Protein AF-A0A378WEQ1-F1 (afdb_monomer_lite)

Sequence (106 aa):
MSEFRVDPAQLAANATANAEHAARLKEWIDQYDSPQRYELLLKRLGLVAYPVVEALRRHGARLRQRTEELIASYELASHASTASAERTIRTDDEESRAIRSTVLGI

Secondary structure (DSSP, 8-state):
-------HHHHHHHHHHHHHHHHHHHHHHHHHS-HHHHHHHHHHH-GGGHHHHHHHHHHHHHHHHHHHHHHHHHHHHHHHHHHHHHHHHHHHHHHHHHHHHHHHT-

Radius of gyration: 24.45 Å; chains: 1; bounding box: 53×30×72 Å

Structure (mmCIF, N/CA/C/O backbone):
data_AF-A0A378WEQ1-F1
#
_entry.id   AF-A0A378WEQ1-F1
#
loop_
_atom_site.group_PDB
_atom_site.id
_atom_site.type_symbol
_atom_site.label_atom_id
_atom_site.label_alt_id
_atom_site.label_comp_id
_atom_site.label_asym_id
_atom_site.label_entity_id
_atom_site.label_seq_id
_atom_site.pdbx_PDB_ins_code
_atom_site.Cartn_x
_atom_site.Cartn_y
_atom_site.Cartn_z
_atom_site.occupancy
_atom_site.B_iso_or_equiv
_atom_site.auth_seq_id
_atom_site.auth_comp_id
_atom_site.auth_asym_id
_atom_site.auth_atom_id
_atom_site.pdbx_PDB_model_num
ATOM 1 N N . MET A 1 1 ? 21.119 -22.677 -21.665 1.00 44.31 1 MET A N 1
ATOM 2 C CA . MET A 1 1 ? 20.627 -21.457 -20.992 1.00 44.31 1 MET A CA 1
ATOM 3 C C . MET A 1 1 ? 19.663 -20.784 -21.949 1.00 44.31 1 MET A C 1
ATOM 5 O O . MET A 1 1 ? 20.067 -20.547 -23.077 1.00 44.31 1 MET A O 1
ATOM 9 N N . SER A 1 2 ? 18.399 -20.590 -21.559 1.00 45.84 2 SER A N 1
ATOM 10 C CA . SER A 1 2 ? 17.434 -19.843 -22.380 1.00 45.84 2 SER A CA 1
ATOM 11 C C . SER A 1 2 ? 17.939 -18.414 -22.548 1.00 45.84 2 SER A C 1
ATOM 13 O O . SER A 1 2 ? 18.369 -17.813 -21.566 1.00 45.84 2 SER A O 1
ATOM 15 N N . GLU A 1 3 ? 17.916 -17.898 -23.773 1.00 59.09 3 GLU A N 1
ATOM 16 C CA . GLU A 1 3 ? 18.253 -16.508 -24.075 1.00 59.09 3 GLU A CA 1
ATOM 17 C C . GLU A 1 3 ? 17.308 -15.607 -23.260 1.00 59.09 3 GLU A C 1
ATOM 19 O O . GLU A 1 3 ? 16.089 -15.651 -23.436 1.00 59.09 3 GLU A O 1
ATOM 24 N N . PHE A 1 4 ? 17.845 -14.882 -22.274 1.00 62.94 4 PHE A N 1
ATOM 25 C CA . PHE A 1 4 ? 17.063 -13.953 -21.462 1.00 62.94 4 PHE A CA 1
ATOM 26 C C . PHE A 1 4 ? 16.786 -12.718 -22.316 1.00 62.94 4 PHE A C 1
ATOM 28 O O . PHE A 1 4 ? 17.681 -11.905 -22.536 1.00 62.94 4 PHE A O 1
ATOM 35 N N . ARG A 1 5 ? 15.560 -12.605 -22.831 1.00 68.75 5 ARG A N 1
ATOM 36 C CA . ARG A 1 5 ? 15.095 -11.414 -23.543 1.00 68.75 5 ARG A CA 1
ATOM 37 C C . ARG A 1 5 ? 14.274 -10.556 -22.597 1.00 68.75 5 ARG A C 1
ATOM 39 O O . ARG A 1 5 ? 13.285 -11.020 -22.034 1.00 68.75 5 ARG A O 1
ATOM 46 N N . VAL A 1 6 ? 14.709 -9.315 -22.423 1.00 72.00 6 VAL A N 1
ATOM 47 C CA . VAL A 1 6 ? 13.949 -8.292 -21.708 1.00 72.00 6 VAL A CA 1
ATOM 48 C C . VAL A 1 6 ? 12.907 -7.732 -22.669 1.00 72.00 6 VAL A C 1
ATOM 50 O O . VAL A 1 6 ? 13.271 -7.266 -23.741 1.00 72.00 6 VAL A O 1
ATOM 53 N N . ASP A 1 7 ? 11.629 -7.785 -22.292 1.00 83.56 7 ASP A N 1
ATOM 54 C CA . ASP A 1 7 ? 10.530 -7.164 -23.038 1.00 83.56 7 ASP A CA 1
ATOM 55 C C . ASP A 1 7 ? 10.165 -5.811 -22.386 1.00 83.56 7 ASP A C 1
ATOM 57 O O . ASP A 1 7 ? 9.585 -5.793 -21.291 1.00 83.56 7 ASP A O 1
ATOM 61 N N . PRO A 1 8 ? 10.491 -4.666 -23.021 1.00 82.12 8 PRO A N 1
ATOM 62 C CA . PRO A 1 8 ? 10.165 -3.341 -22.495 1.00 82.12 8 PRO A CA 1
ATOM 63 C C . PRO A 1 8 ? 8.664 -3.111 -22.301 1.00 82.12 8 PRO A C 1
ATOM 65 O O . PRO A 1 8 ? 8.275 -2.415 -21.361 1.00 82.12 8 PRO A O 1
ATOM 68 N N . ALA A 1 9 ? 7.812 -3.705 -23.144 1.00 85.56 9 ALA A N 1
ATOM 69 C CA . ALA A 1 9 ? 6.363 -3.575 -23.016 1.00 85.56 9 ALA A CA 1
ATOM 70 C C . ALA A 1 9 ? 5.865 -4.304 -21.763 1.00 85.56 9 ALA A C 1
ATOM 72 O O . ALA A 1 9 ? 5.035 -3.774 -21.020 1.00 85.56 9 ALA A O 1
ATOM 73 N N . GLN A 1 10 ? 6.429 -5.480 -21.473 1.00 87.56 10 GLN A N 1
ATOM 74 C CA . GLN A 1 10 ? 6.133 -6.210 -20.243 1.00 87.56 10 GLN A CA 1
ATOM 75 C C . GLN A 1 10 ? 6.635 -5.462 -18.998 1.00 87.56 10 GLN A C 1
ATOM 77 O O . GLN A 1 10 ? 5.929 -5.407 -17.991 1.00 87.56 10 GLN A O 1
ATOM 82 N N . LEU A 1 11 ? 7.821 -4.845 -19.053 1.00 86.94 11 LEU A N 1
ATOM 83 C CA . LEU A 1 11 ? 8.332 -4.019 -17.953 1.00 86.94 11 LEU A CA 1
ATOM 84 C C . LEU A 1 11 ? 7.451 -2.790 -17.689 1.00 86.94 11 LEU A C 1
ATOM 86 O O . LEU A 1 11 ? 7.159 -2.494 -16.530 1.00 86.94 11 LEU A O 1
ATOM 90 N N . ALA A 1 12 ? 6.982 -2.111 -18.738 1.00 85.44 12 ALA A N 1
ATOM 91 C CA . ALA A 1 12 ? 6.050 -0.993 -18.605 1.00 85.44 12 ALA A CA 1
ATOM 92 C C . ALA A 1 12 ? 4.710 -1.440 -17.996 1.00 85.44 12 ALA A C 1
ATOM 94 O O . ALA A 1 12 ? 4.223 -0.816 -17.054 1.00 85.44 12 ALA A O 1
ATOM 95 N N . ALA A 1 13 ? 4.153 -2.564 -18.462 1.00 90.38 13 ALA A N 1
ATOM 96 C CA . ALA A 1 13 ? 2.928 -3.133 -17.902 1.00 90.38 13 ALA A CA 1
ATOM 97 C C . ALA A 1 13 ? 3.081 -3.487 -16.411 1.00 90.38 13 ALA A C 1
ATOM 99 O O . ALA A 1 13 ? 2.204 -3.176 -15.604 1.00 90.38 13 ALA A O 1
ATOM 100 N N . ASN A 1 14 ? 4.218 -4.076 -16.024 1.00 88.56 14 ASN A N 1
ATOM 101 C CA . ASN A 1 14 ? 4.528 -4.374 -14.625 1.00 88.56 14 ASN A CA 1
ATOM 102 C C . ASN A 1 14 ? 4.636 -3.097 -13.778 1.00 88.56 14 ASN A C 1
ATOM 104 O O . ASN A 1 14 ? 4.150 -3.070 -12.646 1.00 88.56 14 ASN A O 1
ATOM 108 N N . ALA A 1 15 ? 5.244 -2.033 -14.314 1.00 88.19 15 ALA A N 1
ATOM 109 C CA . ALA A 1 15 ? 5.340 -0.751 -13.625 1.00 88.19 15 ALA A CA 1
ATOM 110 C C . ALA A 1 15 ? 3.951 -0.168 -13.324 1.00 88.19 15 ALA A C 1
ATOM 112 O O . ALA A 1 15 ? 3.682 0.210 -12.178 1.00 88.19 15 ALA A O 1
ATOM 113 N N . THR A 1 16 ? 3.058 -0.165 -14.318 1.00 92.75 16 THR A N 1
ATOM 114 C CA . THR A 1 16 ? 1.667 0.280 -14.165 1.00 92.75 16 THR A CA 1
ATOM 115 C C . THR A 1 16 ? 0.914 -0.571 -13.147 1.00 92.75 16 THR A C 1
ATOM 117 O O . THR A 1 16 ? 0.336 -0.024 -12.210 1.00 92.75 16 THR A O 1
ATOM 120 N N . ALA A 1 17 ? 0.977 -1.901 -13.261 1.00 93.62 17 ALA A N 1
ATOM 121 C CA . ALA A 1 17 ? 0.281 -2.801 -12.345 1.00 93.62 17 ALA A CA 1
ATOM 122 C C . ALA A 1 17 ? 0.726 -2.595 -10.887 1.00 93.62 17 ALA A C 1
ATOM 124 O O . ALA A 1 17 ? -0.108 -2.505 -9.985 1.00 93.62 17 ALA A O 1
ATOM 125 N N . ASN A 1 18 ? 2.033 -2.460 -10.646 1.00 92.00 18 ASN A N 1
ATOM 126 C CA . ASN A 1 18 ? 2.569 -2.197 -9.311 1.00 92.00 18 ASN A CA 1
ATOM 127 C C . ASN A 1 18 ? 2.068 -0.861 -8.738 1.00 92.00 18 ASN A C 1
ATOM 129 O O . ASN A 1 18 ? 1.659 -0.811 -7.577 1.00 92.00 18 ASN A O 1
ATOM 133 N N . ALA A 1 19 ? 2.032 0.199 -9.550 1.00 92.44 19 ALA A N 1
ATOM 134 C CA . ALA A 1 19 ? 1.498 1.494 -9.132 1.00 92.44 19 ALA A CA 1
ATOM 135 C C . ALA A 1 19 ? -0.005 1.417 -8.794 1.00 92.44 19 ALA A C 1
ATOM 137 O O . ALA A 1 19 ? -0.446 1.947 -7.774 1.00 92.44 19 ALA A O 1
ATOM 138 N N . GLU A 1 20 ? -0.794 0.696 -9.593 1.00 95.75 20 GLU A N 1
ATOM 139 C CA . GLU A 1 20 ? -2.219 0.470 -9.321 1.00 95.75 20 GLU A CA 1
ATOM 140 C C . GLU A 1 20 ? -2.456 -0.350 -8.046 1.00 95.75 20 GLU A C 1
ATOM 142 O O . GLU A 1 20 ? -3.423 -0.117 -7.316 1.00 95.75 20 GLU A O 1
ATOM 147 N N . HIS A 1 21 ? -1.604 -1.339 -7.765 1.00 95.50 21 HIS A N 1
ATOM 148 C CA . HIS A 1 21 ? -1.674 -2.112 -6.525 1.00 95.50 21 HIS A CA 1
ATOM 149 C C . HIS A 1 21 ? -1.349 -1.251 -5.301 1.00 95.50 21 HIS A C 1
ATOM 151 O O . HIS A 1 21 ? -2.100 -1.292 -4.325 1.00 95.50 21 HIS A O 1
ATOM 157 N N . ALA A 1 22 ? -0.297 -0.433 -5.374 1.00 95.81 22 ALA A N 1
ATOM 158 C CA . ALA A 1 22 ? 0.051 0.532 -4.333 1.00 95.81 22 ALA A CA 1
ATOM 159 C C . ALA A 1 22 ? -1.112 1.502 -4.047 1.00 95.81 22 ALA A C 1
ATOM 161 O O . ALA A 1 22 ? -1.515 1.665 -2.893 1.00 95.81 22 ALA A O 1
ATOM 162 N N . ALA A 1 23 ? -1.719 2.071 -5.094 1.00 96.81 23 ALA A N 1
ATOM 163 C CA . ALA A 1 23 ? -2.855 2.983 -4.964 1.00 96.81 23 ALA A CA 1
ATOM 164 C C . ALA A 1 23 ? -4.073 2.318 -4.301 1.00 96.81 23 ALA A C 1
ATOM 166 O O . ALA A 1 23 ? -4.650 2.874 -3.364 1.00 96.81 23 ALA A O 1
ATOM 167 N N . ARG A 1 24 ? -4.430 1.097 -4.725 1.00 97.25 24 ARG A N 1
ATOM 168 C CA . ARG A 1 24 ? -5.545 0.337 -4.131 1.00 97.25 24 ARG A CA 1
ATOM 169 C C . ARG A 1 24 ? -5.308 -0.005 -2.664 1.00 97.25 24 ARG A C 1
ATOM 171 O O . ARG A 1 24 ? -6.231 0.089 -1.859 1.00 97.25 24 ARG A O 1
ATOM 178 N N . LEU A 1 25 ? -4.084 -0.395 -2.306 1.00 97.38 25 LEU A N 1
ATOM 179 C CA . LEU A 1 25 ? -3.719 -0.661 -0.914 1.00 97.38 25 LEU A CA 1
ATOM 180 C C . LEU A 1 25 ? -3.826 0.598 -0.055 1.00 97.38 25 LEU A C 1
ATOM 182 O O . LEU A 1 25 ? -4.327 0.520 1.067 1.00 97.38 25 LEU A O 1
ATOM 186 N N . LYS A 1 26 ? -3.401 1.745 -0.593 1.00 97.12 26 LYS A N 1
ATOM 187 C CA . LYS A 1 26 ? -3.495 3.040 0.082 1.00 97.12 26 LYS A CA 1
ATOM 188 C C . LYS A 1 26 ? -4.946 3.438 0.348 1.00 97.12 26 LYS A C 1
ATOM 190 O O . LYS A 1 26 ? -5.298 3.757 1.479 1.00 97.12 26 LYS A O 1
ATOM 195 N N . GLU A 1 27 ? -5.803 3.348 -0.665 1.00 97.00 27 GLU A N 1
ATOM 196 C CA . GLU A 1 27 ? -7.230 3.634 -0.508 1.00 97.00 27 GLU A CA 1
ATOM 197 C C . GLU A 1 27 ? -7.888 2.693 0.512 1.00 97.00 27 GLU A C 1
ATOM 199 O O . GLU A 1 27 ? -8.616 3.134 1.405 1.00 97.00 27 GLU A O 1
ATOM 204 N N . TRP A 1 28 ? -7.595 1.393 0.426 1.00 96.88 28 TRP A N 1
ATOM 205 C CA . TRP A 1 28 ? -8.143 0.401 1.344 1.00 96.88 28 TRP A CA 1
ATOM 206 C C . TRP A 1 28 ? -7.740 0.666 2.799 1.00 96.88 28 TRP A C 1
ATOM 208 O O . TRP A 1 28 ? -8.596 0.610 3.688 1.00 96.88 28 TRP A O 1
ATOM 218 N N . ILE A 1 29 ? -6.465 0.971 3.067 1.00 96.88 29 ILE A N 1
ATOM 219 C CA . ILE A 1 29 ? -6.014 1.195 4.443 1.00 96.88 29 ILE A CA 1
ATOM 220 C C . ILE A 1 29 ? -6.559 2.500 5.026 1.00 96.88 29 ILE A C 1
ATOM 222 O O . ILE A 1 29 ? -6.885 2.540 6.213 1.00 96.88 29 ILE A O 1
ATOM 226 N N . ASP A 1 30 ? -6.751 3.528 4.195 1.00 95.06 30 ASP A N 1
ATOM 227 C CA . ASP A 1 30 ? -7.385 4.788 4.592 1.00 95.06 30 ASP A CA 1
ATOM 228 C C . ASP A 1 30 ? -8.855 4.606 4.987 1.00 95.06 30 ASP A C 1
ATOM 230 O O . ASP A 1 30 ? -9.324 5.232 5.941 1.00 95.06 30 ASP A O 1
ATOM 234 N N . GLN A 1 31 ? -9.562 3.676 4.341 1.00 93.31 31 GLN A N 1
ATOM 235 C CA . GLN A 1 31 ? -10.913 3.281 4.746 1.00 93.31 31 GLN A CA 1
ATOM 236 C C . GLN A 1 31 ? -10.917 2.373 5.988 1.00 93.31 31 GLN A C 1
ATOM 238 O O . GLN A 1 31 ? -11.778 2.512 6.864 1.00 93.31 31 GLN A O 1
ATOM 243 N N . TYR A 1 32 ? -9.980 1.423 6.078 1.00 92.50 32 TYR A N 1
ATOM 244 C CA . TYR A 1 32 ? -9.932 0.451 7.172 1.00 92.50 32 TYR A CA 1
ATOM 245 C C . TYR A 1 32 ? -9.546 1.094 8.511 1.00 92.50 32 TYR A C 1
ATOM 247 O O . TYR A 1 32 ? -10.218 0.863 9.523 1.00 92.50 32 TYR A O 1
ATOM 255 N N . ASP A 1 33 ? -8.470 1.881 8.524 1.00 94.12 33 ASP A N 1
ATOM 256 C CA . ASP A 1 33 ? -7.942 2.563 9.703 1.00 94.12 33 ASP A CA 1
ATOM 257 C C . ASP A 1 33 ? -8.329 4.047 9.681 1.00 94.12 33 ASP A C 1
ATOM 259 O O . ASP A 1 33 ? -7.501 4.934 9.464 1.00 94.12 33 ASP A O 1
ATOM 263 N N . SER A 1 34 ? -9.627 4.292 9.879 1.00 92.50 34 SER A N 1
ATOM 264 C CA . SER A 1 34 ? -10.241 5.622 9.913 1.00 92.50 34 SER A CA 1
ATOM 265 C C . SER A 1 34 ? -10.554 6.051 11.359 1.00 92.50 34 SER A C 1
ATOM 267 O O . SER A 1 34 ? -11.260 5.326 12.074 1.00 92.50 34 SER A O 1
ATOM 269 N N . PRO A 1 35 ? -10.125 7.255 11.795 1.00 90.88 35 PRO A N 1
ATOM 270 C CA . PRO A 1 35 ? -10.497 7.825 13.094 1.00 90.88 35 PRO A CA 1
ATOM 271 C C . PRO A 1 35 ? -12.013 7.870 13.324 1.00 90.88 35 PRO A C 1
ATOM 273 O O . PRO A 1 35 ? -12.499 7.489 14.393 1.00 90.88 35 PRO A O 1
ATOM 276 N N . GLN A 1 36 ? -12.768 8.240 12.286 1.00 93.25 36 GLN A N 1
ATOM 277 C CA . GLN A 1 36 ? -14.224 8.357 12.325 1.00 93.25 36 GLN A CA 1
ATOM 278 C C . GLN A 1 36 ? -14.891 7.009 12.629 1.00 93.25 36 GLN A C 1
ATOM 280 O O . GLN A 1 36 ? -15.875 6.961 13.371 1.00 93.25 36 GLN A O 1
ATOM 285 N N . ARG A 1 37 ? -14.337 5.894 12.126 1.00 91.94 37 ARG A N 1
ATOM 286 C CA . ARG A 1 37 ? -14.843 4.544 12.427 1.00 91.94 37 ARG A CA 1
ATOM 287 C C . ARG A 1 37 ? -14.776 4.243 13.922 1.00 91.94 37 ARG A C 1
ATOM 289 O O . ARG A 1 37 ? -15.738 3.727 14.491 1.00 91.94 37 ARG A O 1
ATOM 296 N N . TYR A 1 38 ? -13.660 4.572 14.568 1.00 92.75 38 TYR A N 1
ATOM 297 C CA . TYR A 1 38 ? -13.479 4.323 15.999 1.00 92.75 38 TYR A CA 1
ATOM 298 C C . TYR A 1 38 ? -14.380 5.216 16.856 1.00 92.75 38 TYR A C 1
ATOM 300 O O . TYR A 1 38 ? -14.957 4.741 17.833 1.00 92.75 38 TYR A O 1
ATOM 308 N N . GLU A 1 39 ? -14.553 6.482 16.474 1.00 92.31 39 GLU A N 1
ATOM 309 C CA . GLU A 1 39 ? -15.479 7.396 17.151 1.00 92.31 39 GLU A CA 1
ATOM 310 C C . GLU A 1 39 ? -16.932 6.917 17.067 1.00 92.31 39 GLU A C 1
ATOM 312 O O . GLU A 1 39 ? -17.648 6.935 18.069 1.00 92.31 39 GLU A O 1
ATOM 317 N N . LEU A 1 40 ? -17.370 6.452 15.893 1.00 93.00 40 LEU A N 1
ATOM 318 C CA . LEU A 1 40 ? -18.712 5.899 15.700 1.00 93.00 40 LEU A CA 1
ATOM 319 C C . LEU A 1 40 ? -18.930 4.628 16.527 1.00 93.00 40 LEU A C 1
ATOM 321 O O . LEU A 1 40 ? -19.983 4.480 17.151 1.00 93.00 40 LEU A O 1
ATOM 325 N N . LEU A 1 41 ? -17.938 3.734 16.577 1.00 91.81 41 LEU A N 1
ATOM 326 C CA . LEU A 1 41 ? -17.993 2.535 17.417 1.00 91.81 41 LEU A CA 1
ATOM 327 C C . LEU A 1 41 ? -18.110 2.894 18.900 1.00 91.81 41 LEU A C 1
ATOM 329 O O . LEU A 1 41 ? -18.950 2.325 19.595 1.00 91.81 41 LEU A O 1
ATOM 333 N N . LEU A 1 42 ? -17.329 3.867 19.375 1.00 93.12 42 LEU A N 1
ATOM 334 C CA . LEU A 1 42 ? -17.387 4.306 20.767 1.00 93.12 42 LEU A CA 1
ATOM 335 C C . LEU A 1 42 ? -18.733 4.966 21.104 1.00 93.12 42 LEU A C 1
ATOM 337 O O . LEU A 1 42 ? -19.317 4.661 22.141 1.00 93.12 42 LEU A O 1
ATOM 341 N N . LYS A 1 43 ? -19.265 5.813 20.212 1.00 93.38 43 LYS A N 1
ATOM 342 C CA . LYS A 1 43 ? -20.600 6.420 20.367 1.00 93.38 43 LYS A CA 1
ATOM 343 C C . LYS A 1 43 ? -21.705 5.366 20.434 1.00 93.38 43 LYS A C 1
ATOM 345 O O . LYS A 1 43 ? -22.632 5.509 21.222 1.00 93.38 43 LYS A O 1
ATOM 350 N N . ARG A 1 44 ? -21.610 4.311 19.618 1.00 93.31 44 ARG A N 1
ATOM 351 C CA . ARG A 1 44 ? -22.629 3.254 19.534 1.00 93.31 44 ARG A CA 1
ATOM 352 C C . ARG A 1 44 ? -22.581 2.276 20.705 1.00 93.31 44 ARG A C 1
ATOM 354 O O . ARG A 1 44 ? -23.628 1.813 21.142 1.00 93.31 44 ARG A O 1
ATOM 361 N N . LEU A 1 45 ? -21.385 1.917 21.160 1.00 91.00 45 LEU A N 1
ATOM 362 C CA . LEU A 1 45 ? -21.187 0.864 22.158 1.00 91.00 45 LEU A CA 1
ATOM 363 C C . LEU A 1 45 ? -20.987 1.410 23.581 1.00 91.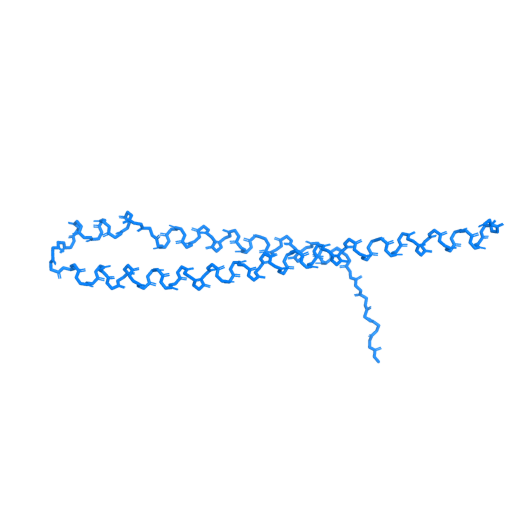00 45 LEU A C 1
ATOM 365 O O . LEU A 1 45 ? -21.061 0.655 24.550 1.00 91.00 45 LEU A O 1
ATOM 369 N N . GLY A 1 46 ? -20.749 2.715 23.717 1.00 87.31 46 GLY A N 1
ATOM 370 C CA . GLY A 1 46 ? -20.538 3.379 24.997 1.00 87.31 46 GLY A CA 1
ATOM 371 C C . GLY A 1 46 ? -19.203 3.027 25.661 1.00 87.31 46 GLY A C 1
ATOM 372 O O . GLY A 1 46 ? -18.344 2.340 25.104 1.00 87.31 46 GLY A O 1
ATOM 373 N N . LEU A 1 47 ? -19.027 3.511 26.893 1.00 85.00 47 LEU A N 1
ATOM 374 C CA . LEU A 1 47 ? -17.763 3.415 27.638 1.00 85.00 47 LEU A CA 1
ATOM 375 C C . LEU A 1 47 ? -17.350 1.974 27.975 1.00 85.00 47 LEU A C 1
ATOM 377 O O . LEU A 1 47 ? -16.160 1.695 28.080 1.00 85.00 47 LEU A O 1
ATOM 381 N N . VAL A 1 48 ? -18.303 1.044 28.090 1.00 86.62 48 VAL A N 1
ATOM 382 C CA . VAL A 1 48 ? -18.022 -0.378 28.374 1.00 86.62 48 VAL A CA 1
ATOM 383 C C . VAL A 1 48 ? -17.184 -1.017 27.261 1.00 86.62 48 VAL A C 1
ATOM 385 O O . VAL A 1 48 ? -16.341 -1.870 27.525 1.00 86.62 48 VAL A O 1
ATOM 388 N N . ALA A 1 49 ? -17.359 -0.569 26.016 1.00 87.00 49 ALA A N 1
ATOM 389 C CA . ALA A 1 49 ? -16.606 -1.070 24.872 1.00 87.00 49 ALA A CA 1
ATOM 390 C C . ALA A 1 49 ? -15.299 -0.309 24.609 1.00 87.00 49 ALA A C 1
ATOM 392 O O . ALA A 1 49 ? -14.580 -0.660 23.672 1.00 87.00 49 ALA A O 1
ATOM 393 N N . TYR A 1 50 ? -14.961 0.702 25.419 1.00 91.81 50 TYR A N 1
ATOM 394 C CA . TYR A 1 50 ? -13.747 1.500 25.238 1.00 91.81 50 TYR A CA 1
ATOM 395 C C . TYR A 1 50 ? -12.474 0.641 25.086 1.00 91.81 50 TYR A C 1
ATOM 397 O O . TYR A 1 50 ? -11.751 0.854 24.112 1.00 91.81 50 TYR A O 1
ATOM 405 N N . PRO A 1 51 ? -12.216 -0.390 25.924 1.00 94.75 51 PRO A N 1
ATOM 406 C CA . PRO A 1 51 ? -11.025 -1.230 25.764 1.00 94.75 51 PRO A CA 1
ATOM 407 C C . PRO A 1 51 ? -10.98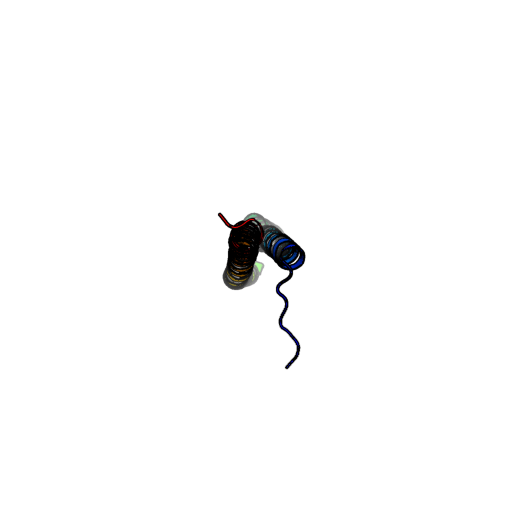3 -1.977 24.424 1.00 94.75 51 PRO A C 1
ATOM 409 O O . PRO A 1 51 ? -9.914 -2.150 23.840 1.00 94.75 51 PRO A O 1
ATOM 412 N N . VAL A 1 52 ? -12.146 -2.398 23.916 1.00 93.88 52 VAL A N 1
ATOM 413 C CA . VAL A 1 52 ? -12.270 -3.106 22.634 1.00 93.88 52 VAL A CA 1
ATOM 414 C C . VAL A 1 52 ? -12.004 -2.155 21.470 1.00 93.88 52 VAL A C 1
ATOM 416 O O . VAL A 1 52 ? -11.247 -2.492 20.561 1.00 93.88 52 VAL A O 1
ATOM 419 N N . VAL A 1 53 ? -12.574 -0.948 21.509 1.00 94.25 53 VAL A N 1
ATOM 420 C CA . VAL A 1 53 ? -12.322 0.087 20.495 1.00 94.25 53 VAL A CA 1
ATOM 421 C C . VAL A 1 53 ? -10.845 0.485 20.486 1.00 94.25 53 VAL A C 1
ATOM 423 O O . VAL A 1 53 ? -10.260 0.635 19.414 1.00 94.25 53 VAL A O 1
ATOM 426 N N . GLU A 1 54 ? -10.207 0.573 21.654 1.00 94.56 54 GLU A N 1
ATOM 427 C CA . GLU A 1 54 ? -8.781 0.886 21.749 1.00 94.56 54 GLU A CA 1
ATOM 428 C C . GLU A 1 54 ? -7.894 -0.231 21.195 1.00 94.56 54 GLU A C 1
ATOM 430 O O . GLU A 1 54 ? -6.912 0.030 20.495 1.00 94.56 54 GLU A O 1
ATOM 435 N N . ALA A 1 55 ? -8.254 -1.490 21.457 1.00 94.81 55 ALA A N 1
ATOM 436 C CA . ALA A 1 55 ? -7.578 -2.640 20.869 1.00 94.81 55 ALA A CA 1
ATOM 437 C C . ALA A 1 55 ? -7.704 -2.641 19.337 1.00 94.81 55 ALA A C 1
ATOM 439 O O . ALA A 1 55 ? -6.705 -2.854 18.646 1.00 94.81 55 ALA A O 1
ATOM 440 N N . LEU A 1 56 ? -8.892 -2.330 18.805 1.00 93.75 56 LEU A N 1
ATOM 441 C CA . LEU A 1 56 ? -9.117 -2.183 17.366 1.00 93.75 56 LEU A CA 1
ATOM 442 C C . LEU A 1 56 ? -8.280 -1.050 16.768 1.00 93.75 56 LEU A C 1
ATOM 444 O O . LEU A 1 56 ? -7.690 -1.251 15.711 1.00 93.75 56 LEU A O 1
ATOM 448 N N . ARG A 1 57 ? -8.171 0.101 17.445 1.00 94.94 57 ARG A N 1
ATOM 449 C CA . ARG A 1 57 ? -7.330 1.218 16.987 1.00 94.94 57 ARG A CA 1
ATOM 450 C C . ARG A 1 57 ? -5.855 0.829 16.922 1.00 94.94 57 ARG A C 1
ATOM 452 O O . ARG A 1 57 ? -5.194 1.068 15.918 1.00 94.94 57 ARG A O 1
ATOM 459 N N . ARG A 1 58 ? -5.334 0.176 17.965 1.00 95.81 58 ARG A N 1
ATOM 460 C CA . ARG A 1 58 ? -3.940 -0.307 17.987 1.00 95.81 58 ARG A CA 1
ATOM 461 C C . ARG A 1 58 ? -3.681 -1.350 16.905 1.00 95.81 58 ARG A C 1
ATOM 463 O O . ARG A 1 58 ? -2.612 -1.350 16.300 1.00 95.81 58 ARG A O 1
ATOM 470 N N . HIS A 1 59 ? -4.638 -2.245 16.674 1.00 95.62 59 HIS A N 1
ATOM 471 C CA . HIS A 1 59 ? -4.558 -3.212 15.587 1.00 95.62 59 HIS A CA 1
ATOM 472 C C . HIS A 1 59 ? -4.555 -2.515 14.221 1.00 95.62 59 HIS A C 1
ATOM 474 O O . HIS A 1 59 ? -3.702 -2.828 13.394 1.00 95.62 59 HIS A O 1
ATOM 480 N N . GLY A 1 60 ? -5.451 -1.545 14.014 1.00 96.19 60 GLY A N 1
ATOM 481 C CA . GLY A 1 60 ? -5.512 -0.713 12.811 1.00 96.19 60 GLY A CA 1
ATOM 482 C C . GLY A 1 60 ? -4.184 -0.036 12.505 1.00 96.19 60 GLY A C 1
ATOM 483 O O . GLY A 1 60 ? -3.653 -0.234 11.418 1.00 96.19 60 GLY A O 1
ATOM 484 N N . ALA A 1 61 ? -3.579 0.619 13.497 1.00 95.81 61 ALA A N 1
ATOM 485 C CA . ALA A 1 61 ? -2.276 1.263 13.347 1.00 95.81 61 ALA A CA 1
ATOM 486 C C . ALA A 1 61 ? -1.156 0.278 12.952 1.00 95.81 61 ALA A C 1
ATOM 488 O O . ALA A 1 61 ? -0.352 0.566 12.069 1.00 95.81 61 ALA A O 1
ATOM 489 N N . ARG A 1 62 ? -1.113 -0.918 13.562 1.00 96.81 62 ARG A N 1
ATOM 490 C CA . ARG A 1 62 ? -0.127 -1.956 13.194 1.00 96.81 62 ARG A CA 1
ATOM 491 C C . ARG A 1 62 ? -0.343 -2.478 11.777 1.00 96.81 62 ARG A C 1
ATOM 493 O O . ARG A 1 62 ? 0.623 -2.743 11.066 1.00 96.81 62 ARG A O 1
ATOM 500 N N . LEU A 1 63 ? -1.601 -2.669 11.382 1.00 96.75 63 LEU A N 1
ATOM 501 C CA . LEU A 1 63 ? -1.939 -3.110 10.034 1.00 96.75 63 LEU A CA 1
ATOM 502 C C . LEU A 1 63 ? -1.589 -2.031 9.009 1.00 96.75 63 LEU A C 1
ATOM 504 O O . LEU A 1 63 ? -1.052 -2.361 7.954 1.00 96.75 63 LEU A O 1
ATOM 508 N N . ARG A 1 64 ? -1.823 -0.758 9.346 1.00 97.19 64 ARG A N 1
ATOM 509 C CA . ARG A 1 64 ? -1.443 0.387 8.523 1.00 97.19 64 ARG A CA 1
ATOM 510 C C . ARG A 1 64 ? 0.049 0.417 8.267 1.00 97.19 64 ARG A C 1
ATOM 512 O O . ARG A 1 64 ? 0.435 0.395 7.107 1.00 97.19 64 ARG A O 1
ATOM 519 N N . GLN A 1 65 ? 0.860 0.331 9.317 1.00 97.44 65 GLN A N 1
ATOM 520 C CA . GLN A 1 65 ? 2.315 0.297 9.181 1.00 97.44 65 GLN A CA 1
ATOM 521 C C . GLN A 1 65 ? 2.780 -0.795 8.200 1.00 97.44 65 GLN A C 1
ATOM 523 O O . GLN A 1 65 ? 3.521 -0.521 7.262 1.00 97.44 65 GLN A O 1
ATOM 528 N N . ARG A 1 66 ? 2.294 -2.033 8.361 1.00 97.44 66 ARG A N 1
ATOM 529 C CA . ARG A 1 66 ? 2.651 -3.144 7.457 1.00 97.44 66 ARG A CA 1
ATOM 530 C C . ARG A 1 66 ? 2.160 -2.931 6.026 1.00 97.44 66 ARG A C 1
ATOM 532 O O . ARG A 1 66 ? 2.801 -3.366 5.076 1.00 97.44 66 ARG A O 1
ATOM 539 N N . THR A 1 67 ? 0.999 -2.302 5.872 1.00 97.56 67 THR A N 1
ATOM 540 C CA . THR A 1 67 ? 0.438 -2.002 4.552 1.00 97.56 67 THR A CA 1
ATOM 541 C C . THR A 1 67 ? 1.246 -0.911 3.859 1.00 97.56 67 THR A C 1
ATOM 543 O O . THR A 1 67 ? 1.491 -1.018 2.666 1.00 97.56 67 THR A O 1
ATOM 546 N N . GLU A 1 68 ? 1.720 0.093 4.595 1.00 97.00 68 GLU A N 1
ATOM 547 C CA . GLU A 1 68 ? 2.613 1.138 4.086 1.00 97.00 68 GLU A CA 1
ATOM 548 C C . GLU A 1 68 ? 3.972 0.567 3.655 1.00 97.00 68 GLU A C 1
ATOM 550 O O . GLU A 1 68 ? 4.467 0.920 2.588 1.00 97.00 68 GLU A O 1
ATOM 555 N N . GLU A 1 69 ? 4.531 -0.387 4.406 1.00 97.38 69 GLU A N 1
ATOM 556 C CA . GLU A 1 69 ? 5.731 -1.134 3.992 1.00 97.38 69 GLU A CA 1
ATOM 557 C C . GLU A 1 69 ? 5.498 -1.908 2.679 1.00 97.38 69 GLU A C 1
ATOM 559 O O . GLU A 1 69 ? 6.342 -1.897 1.779 1.00 97.38 69 GLU A O 1
ATOM 564 N N . LEU A 1 70 ? 4.330 -2.543 2.531 1.00 96.56 70 LEU A N 1
ATOM 565 C CA . LEU A 1 70 ? 3.955 -3.245 1.303 1.00 96.56 70 LEU A CA 1
ATOM 566 C C . LEU A 1 70 ? 3.754 -2.276 0.125 1.00 96.56 70 LEU A C 1
ATOM 568 O O . LEU A 1 70 ? 4.239 -2.550 -0.972 1.00 96.56 70 LEU A O 1
ATOM 572 N N . ILE A 1 71 ? 3.097 -1.135 0.344 1.00 96.44 71 ILE A N 1
ATOM 573 C CA . ILE A 1 71 ? 2.942 -0.064 -0.654 1.00 96.44 71 ILE A CA 1
ATOM 574 C C . ILE A 1 71 ? 4.314 0.398 -1.146 1.00 96.44 71 ILE A C 1
ATOM 576 O O . ILE A 1 71 ? 4.552 0.395 -2.352 1.00 96.44 71 ILE A O 1
ATOM 580 N N . ALA A 1 72 ? 5.241 0.690 -0.230 1.00 95.88 72 ALA A N 1
ATOM 581 C CA . ALA A 1 72 ? 6.594 1.113 -0.582 1.00 95.88 72 ALA A CA 1
ATOM 582 C C . ALA A 1 72 ? 7.329 0.058 -1.427 1.00 95.88 72 ALA A C 1
ATOM 584 O O . ALA A 1 72 ? 8.065 0.400 -2.354 1.00 95.88 72 ALA A O 1
ATOM 585 N N . SER A 1 73 ? 7.107 -1.234 -1.159 1.00 95.88 73 SER A N 1
ATOM 586 C CA . SER A 1 73 ? 7.688 -2.308 -1.972 1.00 95.88 73 SER A CA 1
ATOM 587 C C . SER A 1 73 ? 7.135 -2.339 -3.404 1.00 95.88 73 SER A C 1
ATOM 589 O O . SER A 1 73 ? 7.902 -2.534 -4.350 1.00 95.88 73 SER A O 1
ATOM 591 N N . TYR A 1 74 ? 5.834 -2.081 -3.584 1.00 94.56 74 TYR A N 1
ATOM 592 C CA . TYR A 1 74 ? 5.213 -1.973 -4.905 1.00 94.56 74 TYR A CA 1
ATOM 593 C C . TYR A 1 74 ? 5.699 -0.735 -5.661 1.00 94.56 74 TYR A C 1
ATOM 595 O O . TYR A 1 74 ? 6.024 -0.830 -6.843 1.00 94.56 74 TYR A O 1
ATOM 603 N N . GLU A 1 75 ? 5.812 0.410 -4.990 1.00 93.81 75 GLU A N 1
ATOM 604 C CA . GLU A 1 75 ? 6.359 1.634 -5.583 1.00 93.81 75 GLU A CA 1
ATOM 605 C C . GLU A 1 75 ? 7.811 1.424 -6.032 1.00 93.81 75 GLU A C 1
ATOM 607 O O . GLU A 1 75 ? 8.158 1.728 -7.174 1.00 93.81 75 GLU A O 1
ATOM 612 N N . LEU A 1 76 ? 8.646 0.800 -5.193 1.00 94.81 76 LEU A N 1
ATOM 613 C CA . LEU A 1 76 ? 10.023 0.453 -5.549 1.00 94.81 76 LEU A CA 1
ATOM 614 C C . LEU A 1 76 ? 10.086 -0.480 -6.768 1.00 94.81 76 LEU A C 1
ATOM 616 O O . LEU A 1 76 ? 10.883 -0.253 -7.680 1.00 94.81 76 LEU A O 1
ATOM 620 N N . ALA A 1 77 ? 9.242 -1.515 -6.809 1.00 90.19 77 ALA A N 1
ATOM 621 C CA . ALA A 1 77 ? 9.170 -2.439 -7.940 1.00 90.19 77 ALA A CA 1
ATOM 622 C C . ALA A 1 77 ? 8.685 -1.748 -9.227 1.00 90.19 77 ALA A C 1
ATOM 624 O O . ALA A 1 77 ? 9.175 -2.058 -10.319 1.00 90.19 77 ALA A O 1
ATOM 625 N N . SER A 1 78 ? 7.759 -0.792 -9.110 1.00 88.88 78 SER A N 1
ATOM 626 C CA . SER A 1 78 ? 7.313 0.048 -10.223 1.00 88.88 78 SER A CA 1
ATOM 627 C C . SER A 1 78 ? 8.473 0.881 -10.774 1.00 88.88 78 SER A C 1
ATOM 629 O O . SER A 1 78 ? 8.807 0.759 -11.952 1.00 88.88 78 SER A O 1
ATOM 631 N N . HIS A 1 79 ? 9.179 1.618 -9.908 1.00 90.06 79 HIS A N 1
ATOM 632 C CA . HIS A 1 79 ? 10.345 2.418 -10.293 1.00 90.06 79 HIS A CA 1
ATOM 633 C C . HIS A 1 79 ? 11.454 1.581 -10.938 1.00 90.06 79 HIS A C 1
ATOM 635 O O . HIS A 1 79 ? 12.010 1.977 -11.963 1.00 90.06 79 HIS A O 1
ATOM 641 N N . ALA A 1 80 ? 11.762 0.410 -10.375 1.00 88.12 80 ALA A N 1
ATOM 642 C CA . ALA A 1 80 ? 12.764 -0.494 -10.930 1.00 88.12 80 ALA A CA 1
ATOM 643 C C . ALA A 1 80 ? 1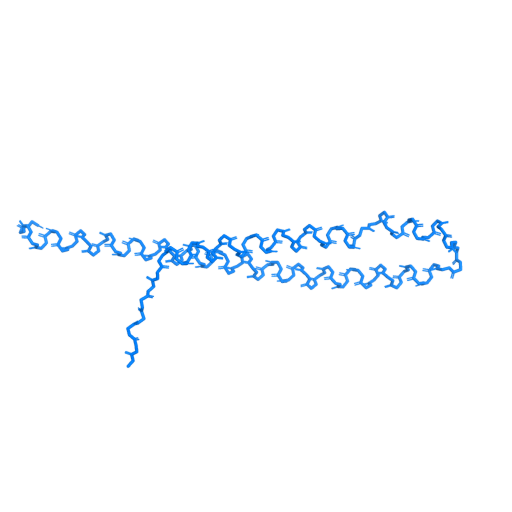2.374 -1.008 -12.326 1.00 88.12 80 ALA A C 1
ATOM 645 O O . ALA A 1 80 ? 13.241 -1.136 -13.196 1.00 88.12 80 ALA A O 1
ATOM 646 N N . SER A 1 81 ? 11.085 -1.274 -12.551 1.00 85.81 81 SER A N 1
ATOM 647 C CA . SER A 1 81 ? 10.570 -1.728 -13.848 1.00 85.81 81 SER A CA 1
ATOM 648 C C . SER A 1 81 ? 10.664 -0.619 -14.898 1.00 85.81 81 SER A C 1
ATOM 650 O O . SER A 1 81 ? 11.201 -0.860 -15.978 1.00 85.81 81 SER A O 1
ATOM 652 N N . THR A 1 82 ? 10.270 0.612 -14.555 1.00 87.06 82 THR A N 1
ATOM 653 C CA . THR A 1 82 ? 10.408 1.790 -15.430 1.00 87.06 82 THR A CA 1
ATOM 654 C C . THR A 1 82 ? 11.867 2.060 -15.793 1.00 87.06 82 THR A C 1
ATOM 656 O O . THR A 1 82 ? 12.214 2.109 -16.971 1.00 87.06 82 THR A O 1
ATOM 659 N N . ALA A 1 83 ? 12.757 2.127 -14.797 1.00 86.56 83 ALA A N 1
ATOM 660 C CA . ALA A 1 83 ? 14.186 2.357 -15.023 1.00 86.56 83 ALA A CA 1
ATOM 661 C C . ALA A 1 83 ? 14.858 1.229 -15.827 1.00 86.56 83 ALA A C 1
ATOM 663 O O . ALA A 1 83 ? 15.907 1.426 -16.444 1.00 86.56 83 ALA A O 1
ATOM 664 N N . SER A 1 84 ? 14.306 0.015 -15.793 1.00 84.12 84 SER A N 1
ATOM 665 C CA . SER A 1 84 ? 14.799 -1.096 -16.612 1.00 84.12 84 SER A CA 1
ATOM 666 C C . SER A 1 84 ? 14.290 -0.993 -18.049 1.00 84.12 84 SER A C 1
ATOM 668 O O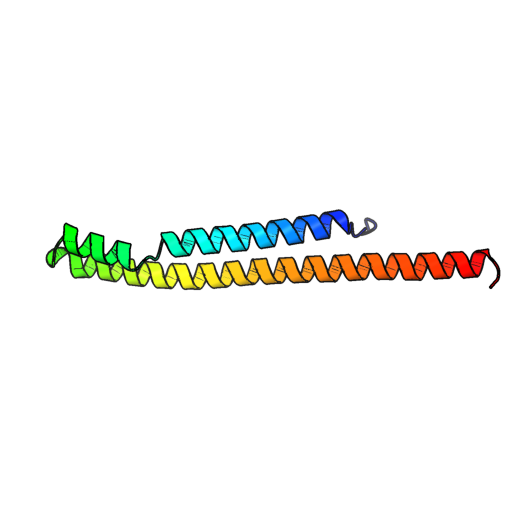 . SER A 1 84 ? 15.091 -1.153 -18.964 1.00 84.12 84 SER A O 1
ATOM 670 N N . ALA A 1 85 ? 13.020 -0.628 -18.255 1.00 82.19 85 ALA A N 1
ATOM 671 C CA . ALA A 1 85 ? 12.458 -0.403 -19.587 1.00 82.19 85 ALA A CA 1
ATOM 672 C C . ALA A 1 85 ? 13.198 0.723 -20.329 1.00 82.19 85 ALA A C 1
ATOM 674 O O . ALA A 1 85 ? 13.601 0.546 -21.476 1.00 82.19 85 ALA A O 1
ATOM 675 N N . GLU A 1 86 ? 13.458 1.846 -19.651 1.00 83.00 86 GLU A N 1
ATOM 676 C CA . GLU A 1 86 ? 14.214 2.978 -20.206 1.00 83.00 86 GLU A CA 1
ATOM 677 C C . GLU A 1 86 ? 15.642 2.592 -20.606 1.00 83.00 86 GLU A C 1
ATOM 679 O O . GLU A 1 86 ? 16.148 3.030 -21.641 1.00 83.00 86 GLU A O 1
ATOM 6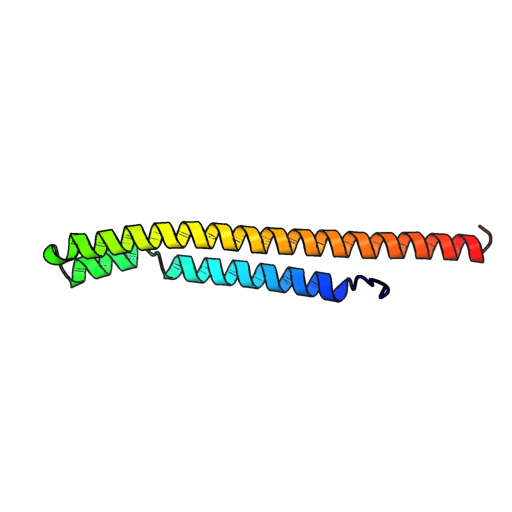84 N N . ARG A 1 87 ? 16.307 1.754 -19.798 1.00 82.50 87 ARG A N 1
ATOM 685 C CA . ARG A 1 87 ? 17.653 1.260 -20.112 1.00 82.50 87 ARG A CA 1
ATOM 686 C C . ARG A 1 87 ? 17.648 0.360 -21.341 1.00 82.50 87 ARG A C 1
ATOM 688 O O . ARG A 1 87 ? 18.500 0.563 -22.196 1.00 82.50 87 ARG A 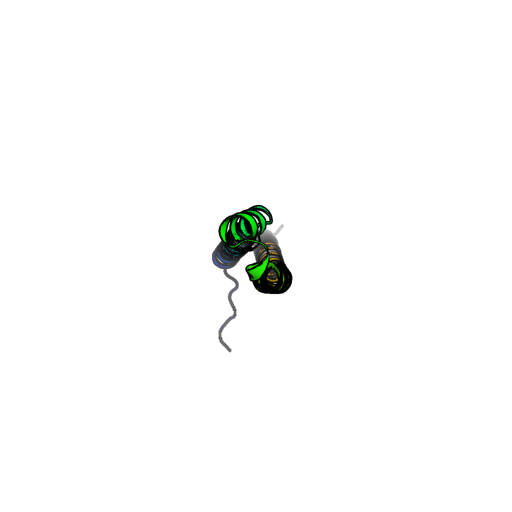O 1
ATOM 695 N N . THR A 1 88 ? 16.700 -0.570 -21.445 1.00 79.12 88 THR A N 1
ATOM 696 C CA . THR A 1 88 ? 16.594 -1.459 -22.610 1.00 79.12 88 THR A CA 1
ATOM 697 C C . THR A 1 88 ? 16.342 -0.670 -23.891 1.00 79.12 88 THR A C 1
ATOM 699 O O . THR A 1 88 ? 17.082 -0.844 -24.849 1.00 79.12 88 THR A O 1
ATOM 702 N N . ILE A 1 89 ? 15.395 0.276 -23.882 1.00 77.75 89 ILE A N 1
ATOM 703 C CA . ILE A 1 89 ? 15.105 1.120 -25.055 1.00 77.75 89 ILE A CA 1
ATOM 704 C C . ILE A 1 89 ? 16.349 1.904 -25.496 1.00 77.75 89 ILE A C 1
ATOM 706 O O . ILE A 1 89 ? 16.670 1.952 -26.680 1.00 77.75 89 ILE A O 1
ATOM 710 N N . ARG A 1 90 ? 17.079 2.504 -24.549 1.00 75.56 90 ARG A N 1
ATOM 711 C CA . ARG A 1 90 ? 18.287 3.276 -24.867 1.00 75.56 90 ARG A CA 1
ATOM 712 C C . ARG A 1 90 ? 19.408 2.403 -25.435 1.00 75.56 90 ARG A C 1
ATOM 714 O O . ARG A 1 90 ? 20.080 2.836 -26.365 1.00 75.56 90 ARG A O 1
ATOM 721 N N . THR A 1 91 ? 19.616 1.206 -24.888 1.00 76.69 91 THR A N 1
ATOM 722 C CA . THR A 1 91 ? 20.608 0.259 -25.415 1.00 76.69 91 THR A CA 1
ATOM 723 C C . THR A 1 91 ? 20.242 -0.189 -26.829 1.00 76.69 91 THR A C 1
ATOM 725 O O . THR A 1 91 ? 21.098 -0.125 -27.706 1.00 76.69 91 THR A O 1
ATOM 728 N N . ASP A 1 92 ? 18.975 -0.526 -27.082 1.00 73.62 92 ASP A N 1
ATOM 729 C CA . ASP A 1 92 ? 18.504 -0.907 -28.420 1.00 73.62 92 ASP A CA 1
ATOM 730 C C . ASP A 1 92 ? 18.687 0.238 -29.439 1.00 73.62 92 ASP A C 1
ATOM 732 O O . ASP A 1 92 ? 19.093 0.004 -30.582 1.00 73.62 92 ASP A O 1
ATOM 736 N N . ASP A 1 93 ? 18.443 1.490 -29.034 1.00 72.94 93 ASP A N 1
ATOM 737 C CA . ASP A 1 93 ? 18.660 2.681 -29.867 1.00 72.94 93 ASP A CA 1
ATOM 738 C C . ASP A 1 93 ? 20.148 2.926 -30.177 1.00 72.94 93 ASP A C 1
ATOM 740 O O . ASP A 1 93 ? 20.505 3.264 -31.312 1.00 72.94 93 ASP A O 1
ATOM 744 N N . GLU A 1 94 ? 21.026 2.779 -29.181 1.00 74.81 94 GLU A N 1
ATOM 745 C CA . GLU A 1 94 ? 22.480 2.913 -29.332 1.00 74.81 94 GLU A CA 1
ATOM 746 C C . GLU A 1 94 ? 23.039 1.819 -30.263 1.00 74.81 94 GLU A C 1
ATOM 748 O O . GLU A 1 94 ? 23.777 2.132 -31.203 1.00 74.81 94 GLU A O 1
ATOM 753 N N . GLU A 1 95 ? 22.624 0.561 -30.079 1.00 72.31 95 GLU A N 1
ATOM 754 C CA . GLU A 1 95 ? 23.008 -0.564 -30.941 1.00 72.31 95 GLU A CA 1
ATOM 755 C C . GLU A 1 95 ? 22.481 -0.395 -32.371 1.00 72.31 95 GLU A C 1
ATOM 757 O O . GLU A 1 95 ? 23.228 -0.557 -33.341 1.00 72.31 95 GLU A O 1
ATOM 762 N N . SER A 1 96 ? 21.224 0.027 -32.529 1.00 67.06 96 SER A N 1
ATOM 763 C CA . SER A 1 96 ? 20.627 0.295 -33.843 1.00 67.06 96 SER A CA 1
ATOM 764 C C . SER A 1 96 ? 21.372 1.396 -34.603 1.00 67.06 96 SER A C 1
ATOM 766 O O . SER A 1 96 ? 21.568 1.297 -35.820 1.00 67.06 96 SER A O 1
ATOM 768 N N . ARG A 1 97 ? 21.826 2.447 -33.906 1.00 70.50 97 ARG A N 1
ATOM 769 C CA . ARG A 1 97 ? 22.659 3.507 -34.499 1.00 70.50 97 ARG A CA 1
ATOM 770 C C . ARG A 1 97 ? 24.045 2.997 -34.879 1.00 70.50 97 ARG A C 1
ATOM 772 O O . ARG A 1 97 ? 24.503 3.320 -35.974 1.00 70.50 97 ARG A O 1
ATOM 779 N N . ALA A 1 98 ? 24.684 2.193 -34.030 1.00 68.38 98 ALA A N 1
ATOM 780 C CA . ALA A 1 98 ? 25.999 1.614 -34.306 1.00 68.38 98 ALA A CA 1
ATOM 781 C C . ALA A 1 98 ? 25.972 0.673 -35.523 1.00 68.38 98 ALA A C 1
ATOM 783 O O . ALA A 1 98 ? 26.832 0.771 -36.401 1.00 68.38 98 ALA A O 1
ATOM 784 N N . ILE A 1 99 ? 24.946 -0.179 -35.638 1.00 66.25 99 ILE A N 1
ATOM 785 C CA . ILE A 1 99 ? 24.742 -1.039 -36.813 1.00 66.25 99 ILE A CA 1
ATOM 786 C C . ILE A 1 99 ? 24.518 -0.181 -38.059 1.00 66.25 99 ILE A C 1
ATOM 788 O O . ILE A 1 99 ? 25.141 -0.421 -39.090 1.00 66.25 99 ILE A O 1
ATOM 792 N N . ARG A 1 100 ? 23.666 0.849 -37.977 1.00 59.84 100 ARG A N 1
ATOM 793 C CA . ARG A 1 100 ? 23.385 1.730 -39.119 1.00 59.84 100 ARG A CA 1
ATOM 794 C C . ARG A 1 100 ? 24.632 2.501 -39.580 1.00 59.84 100 ARG A C 1
ATOM 796 O O . ARG A 1 100 ? 24.831 2.610 -40.783 1.00 59.84 100 ARG A O 1
ATOM 803 N N . SER A 1 101 ? 25.473 2.982 -38.663 1.00 63.62 101 SER A N 1
ATOM 804 C CA . SER A 1 101 ? 26.775 3.606 -38.970 1.00 63.62 101 SER A CA 1
ATOM 805 C C . SER A 1 101 ? 27.730 2.613 -39.647 1.00 63.62 101 SER A C 1
ATOM 807 O O . SER A 1 101 ? 28.243 2.881 -40.732 1.00 63.62 101 SER A O 1
ATOM 809 N N . THR A 1 102 ? 27.863 1.409 -39.085 1.00 64.31 102 THR A N 1
ATOM 810 C CA . THR A 1 102 ? 28.759 0.364 -39.607 1.00 64.31 102 THR A CA 1
ATOM 811 C C . THR A 1 102 ? 28.335 -0.130 -40.996 1.00 64.31 102 THR A C 1
ATOM 813 O O . THR A 1 102 ? 29.178 -0.346 -41.862 1.00 64.31 102 THR A O 1
ATOM 816 N N . VAL A 1 103 ? 27.028 -0.289 -41.237 1.00 60.72 103 VAL A N 1
ATOM 817 C CA . VAL A 1 103 ? 26.478 -0.745 -42.528 1.00 60.72 103 VAL A CA 1
ATOM 818 C C . VAL A 1 103 ? 26.532 0.350 -43.599 1.00 60.72 103 VAL A C 1
ATOM 820 O O . VAL A 1 103 ? 26.702 0.036 -44.775 1.00 60.72 103 VAL A O 1
ATOM 823 N N . LEU A 1 104 ? 26.407 1.626 -43.220 1.00 60.22 104 LEU A N 1
ATOM 824 C CA . LEU A 1 104 ? 26.480 2.755 -44.157 1.00 60.22 104 LEU A CA 1
ATOM 825 C C . LEU A 1 104 ? 27.907 3.281 -44.379 1.00 60.22 104 LEU A C 1
ATOM 827 O O . LEU A 1 104 ? 28.090 4.158 -45.219 1.00 60.22 104 LEU A O 1
ATOM 831 N N . GLY A 1 105 ? 28.907 2.741 -43.676 1.00 45.31 105 GLY A N 1
ATOM 832 C CA . GLY A 1 105 ? 30.309 3.124 -43.846 1.00 45.31 105 GLY A CA 1
ATOM 833 C C . GLY A 1 105 ? 30.597 4.579 -43.462 1.00 45.31 105 GLY A C 1
ATOM 834 O O . GLY A 1 105 ? 31.389 5.229 -44.144 1.00 45.31 105 GLY A O 1
ATOM 835 N N . ILE A 1 106 ? 29.939 5.085 -42.410 1.00 49.28 106 ILE A N 1
ATOM 836 C CA . ILE A 1 106 ? 30.202 6.403 -41.806 1.00 49.28 106 ILE A CA 1
ATOM 837 C C . ILE A 1 106 ? 30.484 6.240 -40.319 1.00 49.28 106 ILE A C 1
ATOM 839 O O . ILE A 1 106 ? 29.661 5.576 -39.643 1.00 49.28 106 ILE A O 1
#

Foldseek 3Di:
DPDDDDDLVVLQVLLVVLLVVLVVLVVVLCVQQDPVVLVVVCVVVDPVCVVVSVVSNVVSVVVSVVSVVVSVVSNVSSVVSNVVSVVVVVVVVVVVVVVVCVVVVD

Organism: Mycolicibacterium fortuitum (NCBI:txid1766)

pLDDT: mean 85.92, std 13.06, range [44.31, 97.56]